Protein AF-A0A454D546-F1 (afdb_monomer_lite)

Structure (mmCIF, N/CA/C/O backbone):
data_AF-A0A454D546-F1
#
_entry.id   AF-A0A454D546-F1
#
loop_
_atom_site.group_PDB
_atom_site.id
_atom_site.type_symbol
_atom_site.label_atom_id
_atom_site.label_alt_id
_atom_site.label_comp_id
_atom_site.label_asym_id
_atom_site.label_entity_id
_atom_site.label_seq_id
_atom_site.pdbx_PDB_ins_code
_atom_site.Cartn_x
_atom_site.Cartn_y
_atom_site.Cartn_z
_atom_site.occupancy
_atom_site.B_iso_or_equiv
_atom_site.auth_seq_id
_atom_site.auth_comp_id
_atom_site.auth_asym_id
_atom_site.auth_atom_id
_atom_site.pdbx_PDB_model_num
ATOM 1 N N . MET A 1 1 ? 9.828 29.546 -6.641 1.00 31.28 1 MET A N 1
ATOM 2 C CA . MET A 1 1 ? 9.671 29.125 -5.234 1.00 31.28 1 MET A CA 1
ATOM 3 C C . MET A 1 1 ? 9.915 27.633 -5.172 1.00 31.28 1 MET A C 1
ATOM 5 O O . MET A 1 1 ? 9.366 26.915 -5.993 1.00 31.28 1 MET A O 1
ATOM 9 N N . THR A 1 2 ? 10.810 27.209 -4.292 1.00 35.25 2 THR A N 1
ATOM 10 C CA . THR A 1 2 ? 11.386 25.863 -4.198 1.00 35.25 2 THR A CA 1
ATOM 11 C C . THR A 1 2 ? 10.355 24.839 -3.720 1.00 35.25 2 THR A C 1
ATOM 13 O O . THR A 1 2 ? 10.104 24.723 -2.523 1.00 35.25 2 THR A O 1
ATOM 16 N N . LEU A 1 3 ? 9.746 24.111 -4.656 1.00 38.81 3 LEU A N 1
ATOM 17 C CA . LEU A 1 3 ? 9.043 22.862 -4.370 1.00 38.81 3 LEU A CA 1
ATOM 18 C C . LEU A 1 3 ? 10.085 21.753 -4.486 1.00 38.81 3 LEU A C 1
ATOM 20 O O . LEU A 1 3 ? 10.535 21.451 -5.586 1.00 38.81 3 LEU A O 1
ATOM 24 N N . GLY A 1 4 ? 10.531 21.231 -3.343 1.00 43.50 4 GLY A N 1
ATOM 25 C CA . GLY A 1 4 ? 11.339 20.020 -3.305 1.00 43.50 4 GLY A CA 1
ATOM 26 C C . GLY A 1 4 ? 10.538 18.885 -3.928 1.00 43.50 4 GLY A C 1
ATOM 27 O O . GLY A 1 4 ? 9.512 18.481 -3.384 1.00 43.50 4 GLY A O 1
ATOM 28 N N . GLU A 1 5 ? 10.965 18.428 -5.098 1.00 57.44 5 GLU A N 1
ATOM 29 C CA . GLU A 1 5 ? 10.525 17.151 -5.639 1.00 57.44 5 GLU A CA 1
ATOM 30 C C . GLU A 1 5 ? 11.158 16.071 -4.757 1.00 57.44 5 GLU A C 1
ATOM 32 O O . GLU A 1 5 ? 12.364 15.845 -4.826 1.00 57.44 5 GLU A O 1
ATOM 37 N N . GLU A 1 6 ? 10.374 15.464 -3.859 1.00 66.19 6 GLU A N 1
ATOM 38 C CA . GLU A 1 6 ? 10.789 14.227 -3.187 1.00 66.19 6 GLU A CA 1
ATOM 39 C C . GLU A 1 6 ? 11.141 13.204 -4.271 1.00 66.19 6 GLU A C 1
ATOM 41 O O . GLU A 1 6 ? 10.359 12.988 -5.205 1.00 66.19 6 GLU A O 1
ATOM 46 N N . ALA A 1 7 ? 12.332 12.606 -4.184 1.00 85.38 7 ALA A N 1
ATOM 47 C CA . ALA A 1 7 ? 12.759 11.632 -5.173 1.00 85.38 7 ALA A CA 1
ATOM 48 C C . ALA A 1 7 ? 11.793 10.430 -5.140 1.00 85.38 7 ALA A C 1
ATOM 50 O O . ALA A 1 7 ? 11.563 9.876 -4.061 1.00 85.38 7 ALA A O 1
ATOM 51 N N . PRO A 1 8 ? 11.231 9.996 -6.286 1.00 87.50 8 PRO A N 1
ATOM 52 C CA . PRO A 1 8 ? 10.282 8.883 -6.336 1.00 87.50 8 PRO A CA 1
ATOM 53 C C . PRO A 1 8 ? 10.775 7.623 -5.619 1.00 87.50 8 PRO A C 1
ATOM 55 O O . PRO A 1 8 ? 9.986 6.935 -4.975 1.00 87.50 8 PRO A O 1
ATOM 58 N N . GLU A 1 9 ? 12.075 7.342 -5.688 1.00 91.81 9 GLU A N 1
ATOM 59 C CA . GLU A 1 9 ? 12.701 6.218 -4.995 1.00 91.81 9 GLU A CA 1
ATOM 60 C C . GLU A 1 9 ? 12.733 6.374 -3.478 1.00 91.81 9 GLU A C 1
ATOM 62 O O . GLU A 1 9 ? 12.498 5.397 -2.778 1.00 91.81 9 GLU A O 1
ATOM 67 N N . GLU A 1 10 ? 12.971 7.576 -2.949 1.00 92.69 10 GLU A N 1
ATOM 68 C CA . GLU A 1 10 ? 12.964 7.815 -1.500 1.00 92.69 10 GLU A CA 1
ATOM 69 C C . GLU A 1 10 ? 11.555 7.624 -0.934 1.00 92.69 10 GLU A C 1
ATOM 71 O O . GLU A 1 10 ? 11.364 6.902 0.048 1.00 92.69 10 GLU A O 1
ATOM 76 N N . SER A 1 11 ? 10.547 8.195 -1.602 1.00 92.19 11 SER A N 1
ATOM 77 C CA . SER A 1 11 ? 9.145 8.001 -1.227 1.00 92.19 11 SER A CA 1
ATOM 78 C C . SER A 1 11 ? 8.724 6.534 -1.328 1.00 92.19 11 SER A C 1
ATOM 80 O O . SER A 1 11 ? 7.981 6.039 -0.479 1.00 92.19 11 SER A O 1
ATOM 82 N N . PHE A 1 12 ? 9.180 5.827 -2.366 1.00 94.94 12 PHE A N 1
ATOM 83 C CA . PHE A 1 12 ? 8.857 4.417 -2.543 1.00 94.94 12 PHE A CA 1
ATOM 84 C C . PHE A 1 12 ? 9.572 3.534 -1.517 1.00 94.94 12 PHE A C 1
ATOM 86 O O . PHE A 1 12 ? 8.935 2.656 -0.943 1.00 94.94 12 PHE A O 1
ATOM 93 N N . GLN A 1 13 ? 10.838 3.810 -1.194 1.00 96.81 13 GLN A N 1
ATOM 94 C CA . GLN A 1 13 ? 11.555 3.113 -0.124 1.00 96.81 13 GLN A CA 1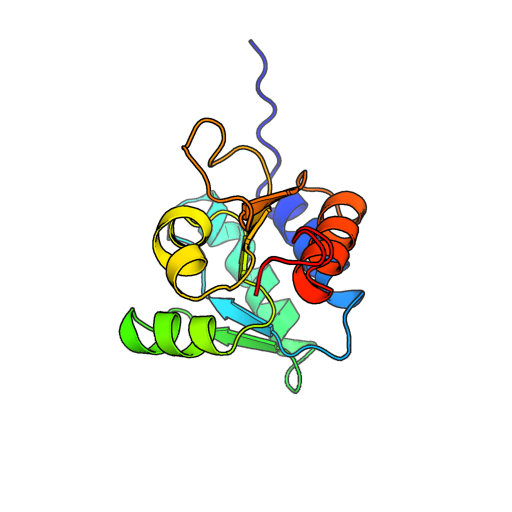
ATOM 95 C C . GLN A 1 13 ? 10.853 3.302 1.225 1.00 96.81 13 GLN A C 1
ATOM 97 O O . GLN A 1 13 ? 10.631 2.330 1.939 1.00 96.81 13 GLN A O 1
ATOM 102 N N . ALA A 1 14 ? 10.415 4.524 1.542 1.00 97.19 14 ALA A N 1
ATOM 103 C CA . ALA A 1 14 ? 9.652 4.794 2.758 1.00 97.19 14 ALA A CA 1
ATOM 104 C C . ALA A 1 14 ? 8.337 3.992 2.828 1.00 97.19 14 ALA A C 1
ATOM 106 O O . ALA A 1 14 ? 7.932 3.569 3.914 1.00 97.19 14 ALA A O 1
ATOM 107 N N . LEU A 1 15 ? 7.677 3.765 1.685 1.00 97.62 15 LEU A N 1
ATOM 108 C CA . LEU A 1 15 ? 6.514 2.882 1.591 1.00 97.62 15 LEU A CA 1
ATOM 109 C C . LEU A 1 15 ? 6.894 1.417 1.845 1.00 97.62 15 LEU A C 1
ATOM 111 O O . LEU A 1 15 ? 6.225 0.768 2.647 1.00 97.62 15 LEU A O 1
ATOM 115 N N . LEU A 1 16 ? 7.948 0.899 1.208 1.00 97.94 16 LEU A N 1
ATOM 116 C CA . LEU A 1 16 ? 8.407 -0.480 1.422 1.00 97.94 16 LEU A CA 1
ATOM 117 C C . LEU A 1 16 ? 8.767 -0.725 2.896 1.00 97.94 16 LEU A C 1
ATOM 119 O O . LEU A 1 16 ? 8.264 -1.667 3.507 1.00 97.94 16 LEU A O 1
ATOM 123 N N . ASP A 1 17 ? 9.525 0.192 3.499 1.00 98.25 17 ASP A N 1
ATOM 124 C CA . ASP A 1 17 ? 9.913 0.120 4.909 1.00 98.25 17 ASP A CA 1
ATOM 125 C C . ASP A 1 17 ? 8.704 0.156 5.856 1.00 98.25 17 ASP A C 1
ATOM 127 O O . ASP A 1 17 ? 8.755 -0.395 6.959 1.00 98.25 17 ASP A O 1
ATOM 131 N N . ALA A 1 18 ? 7.628 0.849 5.470 1.00 98.38 18 ALA A N 1
ATOM 132 C CA . ALA A 1 18 ? 6.386 0.877 6.231 1.00 98.38 18 ALA A CA 1
ATOM 133 C C . ALA A 1 18 ? 5.613 -0.441 6.089 1.00 98.38 18 ALA A C 1
ATOM 135 O O . ALA A 1 18 ? 5.108 -0.955 7.086 1.00 98.38 18 ALA A O 1
ATOM 136 N N . LEU A 1 19 ? 5.553 -1.023 4.886 1.00 98.19 19 LEU A N 1
ATOM 137 C CA . LEU A 1 19 ? 4.905 -2.318 4.638 1.00 98.19 19 LEU A CA 1
ATOM 138 C C . LEU A 1 19 ? 5.550 -3.463 5.431 1.00 98.19 19 LEU A C 1
ATOM 140 O O . LEU A 1 19 ? 4.844 -4.386 5.840 1.00 98.19 19 LEU A O 1
ATOM 144 N N . ASP A 1 20 ? 6.853 -3.391 5.704 1.00 97.94 20 ASP A N 1
ATOM 145 C CA . ASP A 1 20 ? 7.567 -4.380 6.527 1.00 97.94 20 ASP A CA 1
ATOM 146 C C . ASP A 1 20 ? 7.128 -4.383 7.999 1.00 97.94 20 ASP A C 1
ATOM 148 O O . ASP A 1 20 ? 7.335 -5.366 8.709 1.00 97.94 20 ASP A O 1
ATOM 152 N N . THR A 1 21 ? 6.459 -3.323 8.462 1.00 97.81 21 THR A N 1
ATOM 153 C CA . THR A 1 21 ? 5.872 -3.278 9.813 1.00 97.81 21 THR A CA 1
ATOM 154 C C . THR A 1 21 ? 4.541 -4.037 9.925 1.00 97.81 21 THR A C 1
ATOM 156 O O . THR A 1 21 ? 4.021 -4.194 11.028 1.00 97.81 21 THR A O 1
ATOM 159 N N . PHE A 1 22 ? 4.016 -4.564 8.809 1.00 97.69 22 PHE A N 1
ATOM 160 C CA . PHE A 1 22 ? 2.763 -5.327 8.731 1.00 97.69 22 PHE A CA 1
ATOM 161 C C . PHE A 1 22 ? 2.990 -6.738 8.146 1.00 97.69 22 PHE A C 1
ATOM 163 O O . PHE A 1 22 ? 2.477 -7.047 7.065 1.00 97.69 22 PHE A O 1
ATOM 170 N N . PRO A 1 23 ? 3.743 -7.623 8.831 1.00 96.81 23 PRO A N 1
ATOM 171 C CA . PRO A 1 23 ? 4.126 -8.932 8.290 1.00 96.81 23 PRO A CA 1
ATOM 172 C C . PRO A 1 23 ? 2.935 -9.873 8.048 1.00 96.81 23 PRO A C 1
ATOM 174 O O . PRO A 1 23 ? 2.996 -10.710 7.151 1.00 96.81 23 PRO A O 1
ATOM 177 N N . ASP A 1 24 ? 1.835 -9.695 8.785 1.00 96.62 24 ASP A N 1
ATOM 178 C CA . ASP A 1 24 ? 0.635 -10.539 8.687 1.00 96.62 24 ASP A CA 1
ATOM 179 C C . ASP A 1 24 ? -0.286 -10.178 7.502 1.00 96.62 24 ASP A C 1
ATOM 181 O O . ASP A 1 24 ? -1.348 -10.775 7.334 1.00 96.62 24 ASP A O 1
ATOM 185 N N . HIS A 1 25 ? 0.089 -9.191 6.680 1.00 97.50 25 HIS A N 1
ATOM 186 C CA . HIS A 1 25 ? -0.693 -8.760 5.520 1.00 97.50 25 HIS A CA 1
ATOM 187 C C . HIS A 1 25 ? -0.023 -9.182 4.211 1.00 97.50 25 HIS A C 1
ATOM 189 O O . HIS A 1 25 ? 1.166 -8.933 3.986 1.00 97.50 25 HIS A O 1
ATOM 195 N N . GLN A 1 26 ? -0.819 -9.760 3.308 1.00 98.25 26 GLN A N 1
ATOM 196 C CA . GLN A 1 26 ? -0.421 -9.94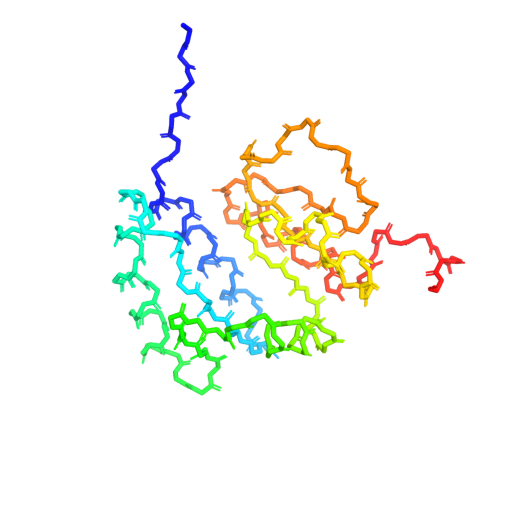4 1.915 1.00 98.25 26 GLN A CA 1
ATOM 197 C C . GLN A 1 26 ? -0.458 -8.611 1.165 1.00 98.25 26 GLN A C 1
ATOM 199 O O . GLN A 1 26 ? -1.315 -7.762 1.419 1.00 98.25 26 GLN A O 1
ATOM 204 N N . VAL A 1 27 ? 0.456 -8.442 0.211 1.00 98.31 27 VAL A N 1
ATOM 205 C CA . VAL A 1 27 ? 0.600 -7.206 -0.562 1.00 98.31 27 VAL A CA 1
ATOM 206 C C . VAL A 1 27 ? 0.497 -7.517 -2.049 1.00 98.31 27 VAL A C 1
ATOM 208 O O . VAL A 1 27 ? 1.228 -8.355 -2.568 1.00 98.31 27 VAL A O 1
ATOM 211 N N . ILE A 1 28 ? -0.378 -6.798 -2.752 1.00 98.31 28 ILE A N 1
ATOM 212 C CA . ILE A 1 28 ? -0.401 -6.775 -4.216 1.00 98.31 28 ILE A CA 1
ATOM 213 C C . ILE A 1 28 ? 0.163 -5.430 -4.668 1.00 98.31 28 ILE A C 1
ATOM 215 O O . ILE A 1 28 ? -0.418 -4.383 -4.384 1.00 98.31 28 ILE A O 1
ATOM 219 N N . LEU A 1 29 ? 1.285 -5.459 -5.384 1.00 97.38 29 LEU A N 1
ATOM 220 C CA . LEU A 1 29 ? 1.920 -4.285 -5.970 1.00 97.38 29 LEU A CA 1
ATOM 221 C C . LEU A 1 29 ? 1.617 -4.240 -7.467 1.00 97.38 29 LEU A C 1
ATOM 223 O O . LEU A 1 29 ? 2.089 -5.077 -8.237 1.00 97.38 29 LEU A O 1
ATOM 227 N N . THR A 1 30 ? 0.833 -3.249 -7.886 1.00 95.62 30 THR A N 1
ATOM 228 C CA . THR A 1 30 ? 0.654 -2.933 -9.307 1.00 95.62 30 THR A CA 1
ATOM 229 C C . THR A 1 30 ? 1.734 -1.972 -9.772 1.00 95.62 30 THR A C 1
ATOM 231 O O . THR A 1 30 ? 2.101 -1.066 -9.022 1.00 95.62 30 THR A O 1
ATOM 234 N N . TYR A 1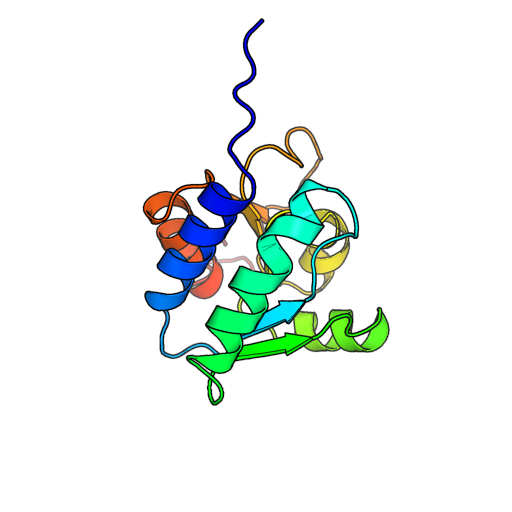 31 ? 2.214 -2.125 -11.006 1.00 94.25 31 TYR A N 1
ATOM 235 C CA . TYR A 1 31 ? 3.278 -1.256 -11.509 1.00 94.25 31 TYR A CA 1
ATOM 236 C C . TYR A 1 31 ? 2.798 0.201 -11.583 1.00 94.25 31 TYR A C 1
ATOM 238 O O . TYR A 1 31 ? 1.610 0.455 -11.822 1.00 94.25 31 TYR A O 1
ATOM 246 N N . PRO A 1 32 ? 3.701 1.170 -11.361 1.00 89.25 32 PRO A N 1
ATOM 247 C CA . PRO A 1 32 ? 3.372 2.575 -11.531 1.00 89.25 32 PRO A CA 1
ATOM 248 C C . PRO A 1 32 ? 3.078 2.897 -12.999 1.00 89.25 32 PRO A C 1
ATOM 250 O O . PRO A 1 32 ? 3.321 2.103 -13.910 1.00 89.25 32 PRO A O 1
ATOM 253 N N . ASN A 1 33 ? 2.590 4.113 -13.232 1.00 80.25 33 ASN A N 1
ATOM 254 C CA . ASN A 1 33 ? 2.490 4.636 -14.588 1.00 80.25 33 ASN A CA 1
ATOM 255 C C . ASN A 1 33 ? 3.885 4.740 -15.235 1.00 80.25 33 ASN A C 1
ATOM 257 O O . ASN A 1 33 ? 4.913 4.776 -14.564 1.00 80.25 33 ASN A O 1
ATOM 261 N N . ALA A 1 34 ? 3.918 4.767 -16.568 1.00 73.25 34 ALA A N 1
ATOM 262 C CA . ALA A 1 34 ? 5.157 4.713 -17.344 1.00 73.25 34 ALA A CA 1
ATOM 263 C C . ALA A 1 34 ? 5.903 6.062 -17.452 1.00 73.25 34 ALA A C 1
ATOM 265 O O . ALA A 1 34 ? 6.685 6.235 -18.394 1.00 73.25 34 ALA A O 1
ATOM 266 N N . ASP A 1 35 ? 5.653 7.001 -16.534 1.00 76.19 35 ASP A N 1
ATOM 267 C CA . ASP A 1 35 ? 6.401 8.251 -16.388 1.00 76.19 35 ASP A CA 1
ATOM 268 C C . ASP A 1 35 ? 7.802 8.005 -15.801 1.00 76.19 35 ASP A C 1
ATOM 270 O O . ASP A 1 35 ? 8.076 6.949 -15.228 1.00 76.19 35 ASP A O 1
ATOM 274 N N . ASP A 1 36 ? 8.714 8.967 -15.969 1.00 67.25 36 ASP A N 1
ATOM 275 C CA . ASP A 1 36 ? 10.139 8.787 -15.644 1.00 67.25 36 ASP A CA 1
ATOM 276 C C . ASP A 1 36 ? 10.373 8.422 -14.170 1.00 67.25 36 ASP A C 1
ATOM 278 O O . ASP A 1 36 ? 11.226 7.587 -13.868 1.00 67.25 36 ASP A O 1
ATOM 282 N N . GLY A 1 37 ? 9.571 8.972 -13.251 1.00 75.88 37 GLY A N 1
ATOM 283 C CA . GLY A 1 37 ? 9.600 8.588 -11.838 1.00 75.88 37 GLY A CA 1
ATOM 284 C C . GLY A 1 37 ? 9.090 7.165 -11.590 1.00 75.88 37 GLY A C 1
ATOM 285 O O . GLY A 1 37 ? 9.687 6.421 -10.816 1.00 75.88 37 GLY A O 1
ATOM 286 N N . GLY A 1 38 ? 8.030 6.751 -12.289 1.00 80.06 38 GLY A N 1
ATOM 287 C CA . GLY A 1 38 ? 7.473 5.404 -12.189 1.00 80.06 38 GLY A CA 1
ATOM 288 C C . GLY A 1 38 ? 8.432 4.326 -12.698 1.00 80.06 38 GLY A C 1
ATOM 289 O O . GLY A 1 38 ? 8.610 3.295 -12.055 1.00 80.06 38 GLY A O 1
ATOM 290 N N . ARG A 1 39 ? 9.136 4.568 -13.809 1.00 84.81 39 ARG A N 1
ATOM 291 C CA . ARG A 1 39 ? 10.103 3.590 -14.347 1.00 84.81 39 ARG A CA 1
ATOM 292 C C . ARG A 1 39 ? 11.259 3.306 -13.392 1.00 84.81 39 ARG A C 1
ATOM 294 O O . ARG A 1 39 ? 11.732 2.174 -13.343 1.00 84.81 39 ARG A O 1
ATOM 301 N N . ARG A 1 40 ? 11.692 4.311 -12.626 1.00 88.38 40 ARG A N 1
ATOM 302 C CA . ARG A 1 40 ? 12.813 4.197 -11.680 1.00 88.38 40 ARG A CA 1
ATOM 303 C C . ARG A 1 40 ? 12.496 3.318 -10.468 1.00 88.38 40 ARG A C 1
ATOM 305 O O . ARG A 1 40 ? 13.409 2.702 -9.932 1.00 88.38 40 ARG A O 1
ATOM 312 N N . ILE A 1 41 ? 11.223 3.193 -10.080 1.00 93.12 41 ILE A N 1
ATOM 313 C CA . ILE A 1 41 ? 10.816 2.375 -8.923 1.00 93.12 41 ILE A CA 1
ATOM 314 C C . ILE A 1 41 ? 10.468 0.920 -9.281 1.00 93.12 41 ILE A C 1
ATOM 316 O O . ILE A 1 41 ? 10.363 0.089 -8.383 1.00 93.12 41 ILE A O 1
ATOM 320 N N . ILE A 1 42 ? 10.317 0.578 -10.571 1.00 94.31 42 ILE A N 1
ATOM 321 C CA . ILE A 1 42 ? 10.018 -0.802 -11.005 1.00 94.31 42 ILE A CA 1
ATOM 322 C C . ILE A 1 42 ? 11.070 -1.806 -10.494 1.00 94.31 42 ILE A C 1
ATOM 324 O O . ILE A 1 42 ? 10.663 -2.803 -9.899 1.00 94.31 42 ILE A O 1
ATOM 328 N N . PRO A 1 43 ? 12.394 -1.560 -10.615 1.00 95.44 43 PRO A N 1
ATOM 329 C CA . PRO A 1 43 ? 13.394 -2.489 -10.088 1.00 95.44 43 PRO A CA 1
ATOM 330 C C . PRO A 1 43 ? 13.284 -2.700 -8.572 1.00 95.44 43 PRO A C 1
ATOM 332 O O . PRO A 1 43 ? 13.434 -3.821 -8.098 1.00 95.44 43 PRO A O 1
ATOM 335 N N . MET A 1 44 ? 12.973 -1.643 -7.812 1.00 96.75 44 MET A N 1
ATOM 336 C CA . MET A 1 44 ? 12.777 -1.727 -6.358 1.00 96.75 44 MET A CA 1
ATOM 337 C C . MET A 1 44 ? 11.546 -2.573 -6.008 1.00 96.75 44 MET A C 1
ATOM 339 O O . MET A 1 44 ? 11.583 -3.386 -5.088 1.00 96.75 44 MET A O 1
ATOM 343 N N . LEU A 1 45 ? 10.458 -2.402 -6.763 1.00 96.25 45 LEU A N 1
ATOM 344 C CA . LEU A 1 45 ? 9.213 -3.154 -6.606 1.00 96.25 45 LEU A CA 1
ATOM 345 C C . LEU A 1 45 ? 9.429 -4.646 -6.888 1.00 96.25 45 LEU A C 1
ATOM 347 O O . LEU A 1 45 ? 8.982 -5.496 -6.115 1.00 96.25 45 LEU A O 1
ATOM 351 N N . GLU A 1 46 ? 10.121 -4.965 -7.982 1.00 97.12 46 GLU A N 1
ATOM 352 C CA . GLU A 1 46 ? 10.429 -6.344 -8.370 1.00 97.12 46 GLU A CA 1
ATOM 353 C C . GLU A 1 46 ? 11.383 -7.015 -7.371 1.00 97.12 46 GLU A C 1
ATOM 355 O O . GLU A 1 46 ? 11.188 -8.181 -7.022 1.00 97.12 46 GLU A O 1
ATOM 360 N N . GLU A 1 47 ? 12.380 -6.281 -6.866 1.00 98.19 47 GLU A N 1
ATOM 361 C CA . GLU A 1 47 ? 13.283 -6.742 -5.803 1.00 98.19 47 GLU A CA 1
ATOM 362 C C . GLU A 1 47 ? 12.532 -7.083 -4.517 1.00 98.19 47 GLU A C 1
ATOM 364 O O . GLU A 1 47 ? 12.723 -8.159 -3.944 1.00 98.19 47 GLU A O 1
ATOM 369 N N . TYR A 1 48 ? 11.637 -6.195 -4.090 1.00 98.38 48 TYR A N 1
ATOM 370 C CA . TYR A 1 48 ? 10.858 -6.379 -2.874 1.00 98.38 48 TYR A CA 1
ATOM 371 C C . TYR A 1 48 ? 9.950 -7.610 -2.947 1.00 98.38 48 TYR A C 1
ATOM 373 O O . TYR A 1 48 ? 9.890 -8.397 -1.998 1.00 98.38 48 TYR A O 1
ATOM 381 N N . ALA A 1 49 ? 9.288 -7.818 -4.090 1.00 98.19 49 ALA A N 1
ATOM 382 C CA . ALA A 1 49 ? 8.451 -8.992 -4.312 1.00 98.19 49 ALA A CA 1
ATOM 383 C C . ALA A 1 49 ? 9.269 -10.288 -4.350 1.00 98.19 49 ALA A C 1
ATOM 385 O O . ALA A 1 49 ? 8.903 -11.273 -3.713 1.00 98.19 49 ALA A O 1
ATOM 386 N N . ARG A 1 50 ? 10.419 -10.278 -5.032 1.00 98.19 50 ARG A N 1
ATOM 387 C CA . ARG A 1 50 ? 11.316 -11.438 -5.105 1.00 98.19 50 ARG A CA 1
ATOM 388 C C . ARG A 1 50 ? 11.927 -11.805 -3.754 1.00 98.19 50 ARG A C 1
ATOM 390 O O . ARG A 1 50 ? 12.153 -12.984 -3.502 1.00 98.19 50 ARG A O 1
ATOM 397 N N . SER A 1 51 ? 12.160 -10.821 -2.890 1.00 98.00 51 SER A N 1
ATOM 398 C CA . SER A 1 51 ? 12.628 -11.041 -1.517 1.00 98.00 51 SER A CA 1
ATOM 399 C C . SER A 1 51 ? 11.535 -11.581 -0.584 1.00 98.00 51 SER A C 1
ATOM 401 O O . SER A 1 51 ? 11.853 -12.137 0.464 1.00 98.00 51 SER A O 1
ATOM 403 N N . ASN A 1 52 ? 10.254 -11.454 -0.954 1.00 97.69 52 ASN A N 1
ATOM 404 C CA . ASN A 1 52 ? 9.101 -11.824 -0.125 1.00 97.69 52 ASN A CA 1
ATOM 405 C C . ASN A 1 52 ? 8.028 -12.621 -0.910 1.00 97.69 52 ASN A C 1
ATOM 407 O O . ASN A 1 52 ? 6.852 -12.244 -0.881 1.00 97.69 52 ASN A O 1
ATOM 411 N N . PRO A 1 53 ? 8.378 -13.723 -1.602 1.00 97.31 53 PRO A N 1
ATOM 412 C CA . PRO A 1 53 ? 7.519 -14.334 -2.625 1.00 97.31 53 PRO A CA 1
ATOM 413 C C . PRO A 1 53 ? 6.203 -14.922 -2.089 1.00 97.31 53 PRO A C 1
ATOM 415 O O . PRO A 1 53 ? 5.210 -14.948 -2.808 1.00 97.31 53 PRO A O 1
ATOM 418 N N . GLU A 1 54 ? 6.164 -15.351 -0.825 1.00 97.69 54 GLU A N 1
ATOM 419 C CA . GLU A 1 54 ? 4.950 -15.889 -0.183 1.00 97.69 54 GLU A CA 1
ATOM 420 C C . GLU A 1 54 ? 3.959 -14.790 0.253 1.00 97.69 54 GLU A C 1
ATOM 422 O O . GLU A 1 54 ? 2.778 -15.051 0.490 1.00 97.69 54 GLU A O 1
ATOM 427 N N . ARG A 1 55 ? 4.433 -13.541 0.377 1.00 97.94 55 ARG A N 1
ATOM 428 C CA . ARG A 1 55 ? 3.660 -12.413 0.926 1.00 97.94 55 ARG A CA 1
ATOM 429 C C . ARG A 1 55 ? 3.325 -11.351 -0.116 1.00 97.94 55 ARG A C 1
ATOM 431 O O . ARG A 1 55 ? 2.288 -10.697 -0.002 1.00 97.94 55 ARG A O 1
ATOM 438 N N . VAL A 1 56 ? 4.197 -11.151 -1.101 1.00 98.56 56 VAL A N 1
ATOM 439 C CA . VAL A 1 56 ? 4.142 -10.014 -2.022 1.00 98.56 56 VAL A CA 1
ATOM 440 C C . VAL A 1 56 ? 3.993 -10.494 -3.462 1.00 98.56 56 VAL A C 1
ATOM 442 O O . VAL A 1 56 ? 4.859 -11.174 -4.004 1.00 98.56 56 VAL A O 1
ATOM 445 N N . LEU A 1 57 ? 2.915 -10.058 -4.111 1.00 98.06 57 LEU A N 1
ATOM 446 C CA . LEU A 1 57 ? 2.672 -10.261 -5.534 1.00 98.06 57 LEU A CA 1
ATOM 447 C C . LEU A 1 57 ? 2.910 -8.955 -6.297 1.00 98.06 57 LEU A C 1
ATOM 449 O O . LEU A 1 57 ? 2.107 -8.027 -6.208 1.00 98.06 57 LEU A O 1
ATOM 453 N N . ALA A 1 58 ? 3.976 -8.902 -7.091 1.00 97.56 58 ALA A N 1
ATOM 454 C CA . ALA A 1 58 ? 4.192 -7.845 -8.076 1.00 97.56 58 ALA A CA 1
ATOM 455 C C . ALA A 1 58 ? 3.534 -8.213 -9.412 1.00 97.56 58 ALA A C 1
ATOM 457 O O . ALA A 1 58 ? 3.757 -9.301 -9.943 1.00 97.56 58 ALA A O 1
ATOM 458 N N . ILE A 1 59 ? 2.731 -7.307 -9.973 1.00 96.44 59 ILE A N 1
ATOM 459 C CA . ILE A 1 59 ? 2.067 -7.517 -11.262 1.00 96.44 59 ILE A CA 1
ATOM 460 C C . ILE A 1 59 ? 1.995 -6.214 -12.074 1.00 96.44 59 ILE A C 1
ATOM 462 O O . ILE A 1 59 ? 1.593 -5.183 -11.534 1.00 96.44 59 ILE A O 1
ATOM 466 N N . PRO A 1 60 ? 2.302 -6.226 -13.386 1.00 94.00 60 PRO A N 1
ATOM 467 C CA . PRO A 1 60 ? 2.223 -5.017 -14.206 1.00 94.00 60 PRO A CA 1
ATOM 468 C C . PRO A 1 60 ? 0.839 -4.366 -14.214 1.00 94.00 60 PRO A C 1
ATOM 470 O O . PRO A 1 60 ? 0.705 -3.155 -14.075 1.00 94.00 60 PRO A O 1
ATOM 473 N N . SER A 1 61 ? -0.215 -5.171 -14.352 1.00 93.88 61 SER A N 1
ATOM 474 C CA . SER A 1 61 ? -1.590 -4.693 -14.277 1.00 93.88 61 SER A CA 1
ATOM 475 C C . SER A 1 61 ? -2.545 -5.829 -13.943 1.00 93.88 61 SER A C 1
ATOM 477 O O . SER A 1 61 ? -2.439 -6.931 -14.478 1.00 93.88 61 SER A O 1
ATOM 479 N N . LEU A 1 62 ? -3.528 -5.533 -13.096 1.00 94.00 62 LEU A N 1
ATOM 480 C CA . LEU A 1 62 ? -4.681 -6.401 -12.865 1.00 94.00 62 LEU A CA 1
ATOM 481 C C . LEU A 1 62 ? -5.770 -6.205 -13.936 1.00 94.00 62 LEU A C 1
ATOM 483 O O . LEU A 1 62 ? -6.642 -7.057 -14.105 1.00 94.00 62 LEU A O 1
ATOM 487 N N . GLY A 1 63 ? -5.743 -5.082 -14.659 1.00 94.94 63 GLY A N 1
ATOM 488 C CA . GLY A 1 63 ? -6.914 -4.578 -15.371 1.00 94.94 63 GLY A CA 1
ATOM 489 C C . GLY A 1 63 ? -8.030 -4.146 -14.409 1.00 94.94 63 GLY A C 1
ATOM 490 O O . GLY A 1 63 ? -8.027 -4.472 -13.222 1.00 94.94 63 GLY A O 1
ATOM 491 N N . GLN A 1 64 ? -9.011 -3.403 -14.921 1.00 94.38 64 GLN A N 1
ATOM 492 C CA . GLN A 1 64 ? -10.020 -2.750 -14.080 1.00 94.38 64 GLN A CA 1
ATOM 493 C C . GLN A 1 64 ? -10.854 -3.744 -13.257 1.00 94.38 64 GLN A C 1
ATOM 495 O O . GLN A 1 64 ? -10.991 -3.575 -12.050 1.00 94.38 64 GLN A O 1
ATOM 500 N N . VAL A 1 65 ? -11.376 -4.805 -13.882 1.00 96.38 65 VAL A N 1
ATOM 501 C CA . VAL A 1 65 ? -12.270 -5.761 -13.202 1.00 96.38 65 VAL A CA 1
ATOM 502 C C . VAL A 1 65 ? -11.563 -6.464 -12.045 1.00 96.38 65 VAL A C 1
ATOM 504 O O . VAL A 1 65 ? -12.103 -6.516 -10.940 1.00 96.38 65 VAL A O 1
ATOM 507 N N . ARG A 1 66 ? -10.345 -6.981 -12.260 1.00 97.19 66 ARG A N 1
ATOM 508 C CA . ARG A 1 66 ? -9.604 -7.675 -11.195 1.00 97.19 66 ARG A CA 1
ATOM 509 C C . ARG A 1 66 ? -9.098 -6.697 -10.141 1.00 97.19 66 ARG A C 1
ATOM 511 O O . ARG A 1 66 ? -9.110 -7.053 -8.971 1.00 97.19 66 ARG A O 1
ATOM 518 N N . TYR A 1 67 ? -8.718 -5.478 -10.530 1.00 96.62 67 TYR A N 1
ATOM 519 C CA . TYR A 1 67 ? -8.348 -4.429 -9.581 1.00 96.62 67 TYR A CA 1
ATOM 520 C C . TYR A 1 67 ? -9.504 -4.113 -8.628 1.00 96.62 67 TYR A C 1
ATOM 522 O O . TYR A 1 67 ? -9.345 -4.255 -7.423 1.00 96.62 67 TYR A O 1
ATOM 530 N N . LEU A 1 68 ? -10.689 -3.783 -9.149 1.00 96.50 68 LEU A N 1
ATOM 531 C CA . LEU A 1 68 ? -11.857 -3.473 -8.315 1.00 96.50 68 LEU A CA 1
ATOM 532 C C . LEU A 1 68 ? -12.314 -4.681 -7.480 1.00 96.50 68 LEU A C 1
ATOM 534 O O . LEU A 1 68 ? -12.730 -4.522 -6.334 1.00 96.50 68 LEU A O 1
ATOM 538 N N . SER A 1 69 ? -12.183 -5.895 -8.023 1.00 97.25 69 SER A N 1
ATOM 539 C CA . SER A 1 69 ? -12.448 -7.127 -7.269 1.00 97.25 69 SER A CA 1
ATOM 540 C C . SER A 1 69 ? -11.467 -7.303 -6.107 1.00 97.25 69 SER A C 1
ATOM 542 O O . SER A 1 69 ? -11.891 -7.653 -5.013 1.00 97.25 69 SER A O 1
ATOM 544 N N . ALA A 1 70 ? -10.175 -7.029 -6.314 1.00 97.44 70 ALA A N 1
ATOM 545 C CA . ALA A 1 70 ? -9.168 -7.077 -5.255 1.00 97.44 70 ALA A CA 1
ATOM 546 C C . ALA A 1 70 ? -9.413 -5.990 -4.200 1.00 97.44 70 ALA A C 1
ATOM 548 O O . ALA A 1 70 ? -9.393 -6.289 -3.010 1.00 97.44 70 ALA A O 1
ATOM 549 N N . VAL A 1 71 ? -9.722 -4.758 -4.630 1.00 97.50 71 VAL A N 1
ATOM 550 C CA . VAL A 1 71 ? -10.056 -3.636 -3.737 1.00 97.50 71 VAL A CA 1
ATOM 551 C C . VAL A 1 71 ? -11.184 -4.020 -2.792 1.00 97.50 71 VAL A C 1
ATOM 553 O O . VAL A 1 71 ? -11.028 -3.842 -1.593 1.00 97.50 71 VAL A O 1
ATOM 556 N N . LYS A 1 72 ? -12.268 -4.626 -3.294 1.00 96.81 72 LYS A N 1
ATOM 557 C CA . LYS A 1 72 ? -13.410 -5.066 -2.474 1.00 96.81 72 LYS A CA 1
ATOM 558 C C . LYS A 1 72 ? -13.020 -5.952 -1.277 1.00 96.81 72 LYS A C 1
ATOM 560 O O . LYS A 1 72 ? -13.755 -5.998 -0.295 1.00 96.81 72 LYS A O 1
ATOM 565 N N . HIS A 1 73 ? -11.903 -6.670 -1.365 1.00 96.62 73 HIS A N 1
ATOM 566 C CA . HIS A 1 73 ? -11.414 -7.569 -0.319 1.00 96.62 73 HIS A CA 1
ATOM 567 C C . HIS A 1 73 ? -10.168 -7.042 0.410 1.00 96.62 73 HIS A C 1
ATOM 569 O O . HIS A 1 73 ? -9.657 -7.716 1.302 1.00 96.62 73 HIS A O 1
ATOM 575 N N . ALA A 1 74 ? -9.668 -5.862 0.045 1.00 97.69 74 ALA A N 1
ATOM 576 C CA . ALA A 1 74 ? -8.461 -5.294 0.622 1.00 97.69 74 ALA A CA 1
ATOM 577 C C . ALA A 1 74 ? -8.729 -4.666 1.997 1.00 97.69 74 ALA A C 1
ATOM 579 O O . ALA A 1 74 ? -9.756 -4.026 2.223 1.00 97.69 74 ALA A O 1
ATOM 580 N N . ALA A 1 75 ? -7.756 -4.786 2.904 1.00 97.62 75 ALA A N 1
ATOM 581 C CA . ALA A 1 75 ? -7.780 -4.069 4.179 1.00 97.62 75 ALA A CA 1
ATOM 582 C C . ALA A 1 75 ? -7.595 -2.552 3.986 1.00 97.62 75 ALA A C 1
ATOM 584 O O . ALA A 1 75 ? -8.195 -1.757 4.704 1.00 97.62 75 ALA A O 1
ATOM 585 N N . ALA A 1 76 ? -6.771 -2.162 3.010 1.00 97.81 76 ALA A N 1
ATOM 586 C CA . ALA A 1 76 ? -6.543 -0.784 2.597 1.00 97.81 76 ALA A CA 1
ATOM 587 C C . ALA A 1 76 ? -5.952 -0.743 1.179 1.00 97.81 76 ALA A C 1
ATOM 589 O O . ALA A 1 76 ? -5.316 -1.700 0.735 1.00 97.81 76 ALA A O 1
ATOM 590 N N . VAL A 1 77 ? -6.106 0.391 0.495 1.00 98.00 77 VAL A N 1
ATOM 591 C CA . VAL A 1 77 ? -5.358 0.718 -0.729 1.00 98.00 77 VAL A CA 1
ATOM 592 C C . VAL A 1 77 ? -4.329 1.792 -0.400 1.00 98.00 77 VAL A C 1
ATOM 594 O O . VAL A 1 77 ? -4.663 2.804 0.204 1.00 98.00 77 VAL A O 1
ATOM 597 N N . ILE A 1 78 ? -3.069 1.589 -0.779 1.00 97.69 78 ILE A N 1
ATOM 598 C CA . ILE A 1 78 ? -1.955 2.461 -0.380 1.00 97.69 78 ILE A CA 1
ATOM 599 C C . ILE A 1 78 ? -1.253 2.992 -1.631 1.00 97.69 78 ILE A C 1
ATOM 601 O O . ILE A 1 78 ? -0.990 2.234 -2.563 1.00 97.69 78 ILE A O 1
ATOM 605 N N . GLY A 1 79 ? -0.945 4.289 -1.664 1.00 93.62 79 GLY A N 1
ATOM 606 C CA . GLY A 1 79 ? -0.185 4.908 -2.752 1.00 93.62 79 GLY A CA 1
ATOM 607 C C . GLY A 1 79 ? -0.653 6.325 -3.059 1.00 93.62 79 GLY A C 1
ATOM 608 O O . GLY A 1 79 ? -1.132 7.031 -2.184 1.00 93.62 79 GLY A O 1
ATOM 609 N N . ASN A 1 80 ? -0.519 6.756 -4.312 1.00 90.75 80 ASN A N 1
ATOM 610 C CA . ASN A 1 80 ? -0.902 8.104 -4.763 1.00 90.75 80 ASN A CA 1
ATOM 611 C C . ASN A 1 80 ? -1.741 8.093 -6.060 1.00 90.75 80 ASN A C 1
ATOM 613 O O . ASN A 1 80 ? -1.860 9.110 -6.758 1.00 90.75 80 ASN A O 1
ATOM 617 N N . SER A 1 81 ? -2.309 6.931 -6.397 1.00 89.94 81 SER A N 1
ATOM 618 C CA . SER A 1 81 ? -3.175 6.748 -7.563 1.00 89.94 81 SER A CA 1
ATOM 619 C C . SER A 1 81 ? -4.507 7.475 -7.374 1.00 89.94 81 SER A C 1
ATOM 621 O O . SER A 1 81 ? -5.063 7.494 -6.277 1.00 89.94 81 SER A O 1
ATOM 623 N N . SER A 1 82 ? -5.062 8.030 -8.457 1.00 89.56 82 SER A N 1
ATOM 624 C CA . SER A 1 82 ? -6.394 8.655 -8.437 1.00 89.56 82 SER A CA 1
ATOM 625 C C . SER A 1 82 ? -7.491 7.681 -8.006 1.00 89.56 82 SER A C 1
ATOM 627 O O . SER A 1 82 ? -8.477 8.112 -7.408 1.00 89.56 82 SER A O 1
ATOM 629 N N . SER A 1 83 ? -7.276 6.384 -8.259 1.00 91.94 83 SER A N 1
ATOM 630 C CA . SER A 1 83 ? -8.186 5.309 -7.858 1.00 91.94 83 SER A CA 1
ATOM 631 C C . SER A 1 83 ? -8.512 5.314 -6.371 1.00 91.94 83 SER A C 1
ATOM 633 O O . SER A 1 83 ? -9.663 5.131 -5.981 1.00 91.94 83 SER A O 1
ATOM 635 N N . GLY A 1 84 ? -7.514 5.627 -5.542 1.00 92.00 84 GLY A N 1
ATOM 636 C CA . GLY A 1 84 ? -7.667 5.720 -4.096 1.00 92.00 84 GLY A CA 1
ATOM 637 C C . GLY A 1 84 ? -8.660 6.794 -3.642 1.00 92.00 84 GLY A C 1
ATOM 638 O O . GLY A 1 84 ? -9.173 6.721 -2.530 1.00 92.00 84 GLY A O 1
ATOM 639 N N . ILE A 1 85 ? -8.956 7.787 -4.480 1.00 91.69 85 ILE A N 1
ATOM 640 C CA . ILE A 1 85 ? -9.828 8.913 -4.119 1.00 91.69 85 ILE A CA 1
ATOM 641 C C . ILE A 1 85 ? -11.198 8.798 -4.768 1.00 91.69 85 ILE A C 1
ATOM 643 O O . ILE A 1 85 ? -12.186 9.221 -4.175 1.00 91.69 85 ILE A O 1
ATOM 647 N N . ILE A 1 86 ? -11.256 8.260 -5.984 1.00 90.44 86 ILE A N 1
ATOM 648 C CA . ILE A 1 86 ? -12.478 8.245 -6.784 1.00 90.44 86 ILE A CA 1
ATOM 649 C C . ILE A 1 86 ? -13.196 6.901 -6.617 1.00 90.44 86 ILE A C 1
ATOM 651 O O . ILE A 1 86 ? -14.343 6.872 -6.181 1.00 90.44 86 ILE A O 1
ATOM 655 N N . GLU A 1 87 ? -12.532 5.789 -6.929 1.00 93.94 87 GLU A N 1
ATOM 656 C CA . GLU A 1 87 ? -13.154 4.464 -6.974 1.00 93.94 87 GLU A CA 1
ATOM 657 C C . GLU A 1 87 ? -13.152 3.747 -5.618 1.00 93.94 87 GLU A C 1
ATOM 659 O O . GLU A 1 87 ? -14.177 3.198 -5.219 1.00 93.94 87 GLU A O 1
ATOM 664 N N . VAL A 1 88 ? -12.025 3.743 -4.899 1.00 96.00 88 VAL A N 1
ATOM 665 C CA . VAL A 1 88 ? -11.850 2.953 -3.664 1.00 96.00 88 VAL A CA 1
ATOM 666 C C . VAL A 1 88 ? -12.877 3.288 -2.569 1.00 96.00 88 VAL A C 1
ATOM 668 O O . VAL A 1 88 ? -13.415 2.345 -1.981 1.00 96.00 88 VAL A O 1
ATOM 671 N N . PRO A 1 89 ? -13.247 4.564 -2.317 1.00 93.88 89 PRO A N 1
ATOM 672 C CA . PRO A 1 89 ? -14.248 4.883 -1.299 1.00 93.88 89 PRO A CA 1
ATOM 673 C C . PRO A 1 89 ? -15.615 4.222 -1.520 1.00 93.88 89 PRO A C 1
ATOM 675 O O . PRO A 1 89 ? -16.319 3.962 -0.547 1.00 93.88 89 PRO A O 1
ATOM 678 N N . ALA A 1 90 ? -15.984 3.898 -2.766 1.00 94.38 90 ALA A N 1
ATOM 679 C CA . ALA A 1 90 ? -17.249 3.228 -3.076 1.00 94.38 90 ALA A CA 1
ATOM 680 C C . ALA A 1 90 ? -17.316 1.774 -2.567 1.00 94.38 90 ALA A C 1
ATOM 682 O O . ALA A 1 90 ? -18.400 1.198 -2.506 1.00 94.38 90 ALA A O 1
ATOM 683 N N . PHE A 1 91 ? -16.175 1.182 -2.197 1.00 95.31 91 PHE A N 1
ATOM 684 C CA . PHE A 1 91 ? -16.076 -0.183 -1.672 1.00 95.31 91 PHE A CA 1
ATOM 685 C C . PHE A 1 91 ? -16.004 -0.242 -0.140 1.00 95.31 91 PHE A C 1
ATOM 687 O O . PHE A 1 91 ? -15.804 -1.324 0.402 1.00 95.31 91 PHE A O 1
ATOM 694 N N . ASP A 1 92 ? -16.146 0.893 0.554 1.00 9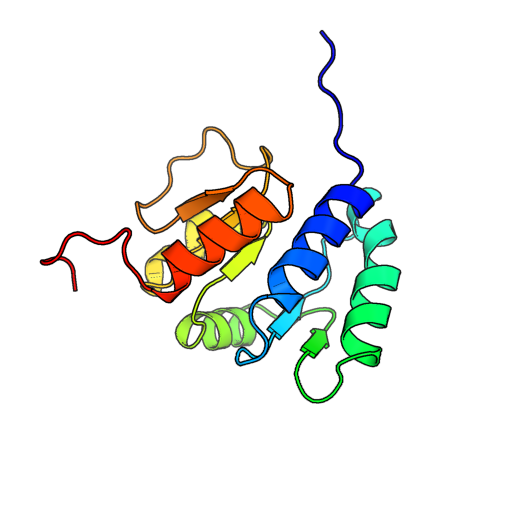4.12 92 ASP A N 1
ATOM 695 C CA . ASP A 1 92 ? -15.916 1.004 2.003 1.00 94.12 92 ASP A CA 1
ATOM 696 C C . ASP A 1 92 ? -14.529 0.482 2.435 1.00 94.12 92 ASP A C 1
ATOM 698 O O . ASP A 1 92 ? -14.342 -0.173 3.465 1.00 94.12 92 ASP A O 1
ATOM 702 N N . VAL A 1 93 ? -13.529 0.768 1.603 1.00 96.69 93 VAL A N 1
ATOM 703 C CA . VAL A 1 93 ? -12.126 0.428 1.842 1.00 96.69 93 VAL A CA 1
ATOM 704 C C . VAL A 1 93 ? -11.360 1.729 2.067 1.00 96.69 93 VAL A C 1
ATOM 706 O O . VAL A 1 93 ? -11.563 2.692 1.320 1.00 96.69 93 VAL A O 1
ATOM 709 N N . PRO A 1 94 ? -10.512 1.815 3.105 1.00 96.88 94 PRO A N 1
ATOM 710 C CA . PRO A 1 94 ? -9.702 2.997 3.330 1.00 96.88 94 PRO A CA 1
ATOM 711 C C . PRO A 1 94 ? -8.584 3.117 2.299 1.00 96.88 94 PRO A C 1
ATOM 713 O O . PRO A 1 94 ? -7.976 2.129 1.882 1.00 96.88 94 PRO A O 1
ATOM 716 N N . THR A 1 95 ? -8.257 4.360 1.970 1.00 97.44 95 THR A N 1
ATOM 717 C CA . THR A 1 95 ? -7.094 4.706 1.160 1.00 97.44 95 THR A CA 1
ATOM 718 C C . THR A 1 95 ? -6.061 5.408 2.025 1.00 97.44 95 THR A C 1
ATOM 720 O O . THR A 1 95 ? -6.377 6.403 2.670 1.00 97.44 95 THR A O 1
ATOM 723 N N . VAL A 1 96 ? -4.812 4.954 1.977 1.00 97.50 96 VAL A N 1
ATOM 724 C CA . VAL A 1 96 ? -3.647 5.702 2.461 1.00 97.50 96 VAL A CA 1
ATOM 725 C C . VAL A 1 96 ? -3.046 6.451 1.274 1.00 97.50 96 VAL A C 1
ATOM 727 O O . VAL A 1 96 ? -2.336 5.870 0.452 1.00 97.50 96 VAL A O 1
ATOM 730 N N . ASN A 1 97 ? -3.375 7.738 1.161 1.00 95.31 97 ASN A N 1
ATOM 731 C CA . ASN A 1 97 ? -2.897 8.627 0.108 1.00 95.31 97 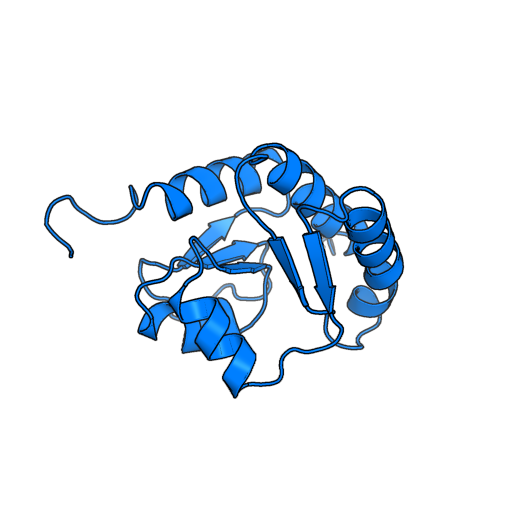ASN A CA 1
ATOM 732 C C . ASN A 1 97 ? -1.559 9.266 0.513 1.00 95.31 97 ASN A C 1
ATOM 734 O O . ASN A 1 97 ? -1.505 10.068 1.446 1.00 95.31 97 ASN A O 1
ATOM 738 N N . ILE A 1 98 ? -0.487 8.913 -0.190 1.00 92.94 98 ILE A N 1
ATOM 739 C CA . ILE A 1 98 ? 0.887 9.302 0.140 1.00 92.94 98 ILE A CA 1
ATOM 740 C C . ILE A 1 98 ? 1.303 10.542 -0.653 1.00 92.94 98 ILE A C 1
ATOM 742 O O . ILE A 1 98 ? 1.176 10.604 -1.880 1.00 92.94 98 ILE A O 1
ATOM 746 N N . GLY A 1 99 ? 1.867 11.512 0.061 1.00 87.31 99 GLY A N 1
ATOM 747 C CA . GLY A 1 99 ? 2.431 12.726 -0.507 1.00 87.31 99 GLY A CA 1
ATOM 748 C C . GLY A 1 99 ? 1.369 13.728 -0.964 1.00 87.31 99 GLY A C 1
ATOM 749 O O . GLY A 1 99 ? 0.211 13.718 -0.547 1.00 87.31 99 GLY A O 1
ATOM 750 N N . SER A 1 100 ? 1.783 14.654 -1.826 1.00 77.31 100 SER A N 1
ATOM 751 C CA . SER A 1 100 ? 0.984 15.828 -2.199 1.00 77.31 100 SER A CA 1
ATOM 752 C C . SER A 1 100 ? 0.261 15.703 -3.542 1.00 77.31 100 SER A C 1
ATOM 754 O O . SER A 1 100 ? -0.527 16.585 -3.881 1.00 77.31 100 SER A O 1
ATOM 756 N N . ARG A 1 101 ? 0.473 14.610 -4.294 1.00 69.38 101 ARG A N 1
ATOM 757 C CA . ARG A 1 101 ? -0.010 14.437 -5.682 1.00 69.38 101 ARG A CA 1
ATOM 758 C C . ARG A 1 101 ? -1.513 14.666 -5.845 1.00 69.38 101 ARG A C 1
ATOM 760 O O . ARG A 1 101 ? -1.956 15.126 -6.891 1.00 69.38 101 ARG A O 1
ATOM 767 N N . GLN A 1 102 ? -2.294 14.344 -4.821 1.00 69.25 102 GLN A N 1
ATOM 768 C CA . GLN A 1 102 ? -3.749 14.475 -4.854 1.00 69.25 102 GLN A CA 1
ATOM 769 C C . GLN A 1 102 ? -4.295 15.595 -3.954 1.00 69.25 102 GLN A C 1
ATOM 771 O O . GLN A 1 102 ? -5.503 15.680 -3.715 1.00 69.25 102 GLN A O 1
ATOM 776 N N . LYS A 1 103 ? -3.420 16.467 -3.441 1.00 74.06 103 LYS A N 1
ATOM 777 C CA . LYS A 1 103 ? -3.805 17.580 -2.570 1.00 74.06 103 LYS A CA 1
ATOM 778 C C . LYS A 1 103 ? -4.780 18.515 -3.297 1.00 74.06 103 LYS A C 1
ATOM 780 O O . LYS A 1 103 ? -4.552 18.894 -4.440 1.00 74.06 103 LYS A O 1
ATOM 785 N N . GLY A 1 104 ? -5.859 18.900 -2.614 1.00 73.81 104 GLY A N 1
ATOM 786 C CA . GLY A 1 104 ? -6.885 19.811 -3.141 1.00 73.81 104 GLY A CA 1
ATOM 787 C C . GLY A 1 104 ? -8.067 19.129 -3.837 1.00 73.81 104 GLY A C 1
ATOM 788 O O . GLY A 1 104 ? -9.024 19.811 -4.193 1.00 73.81 104 GLY A O 1
ATOM 789 N N . ARG A 1 105 ? -8.051 17.799 -3.999 1.00 79.50 105 ARG A N 1
ATOM 790 C CA . ARG A 1 105 ? -9.238 17.051 -4.432 1.00 79.50 105 ARG A CA 1
ATOM 791 C C . ARG A 1 105 ? -10.218 16.876 -3.274 1.00 79.50 105 ARG A C 1
ATOM 793 O O . ARG A 1 105 ? -9.804 16.642 -2.141 1.00 79.50 105 ARG A O 1
ATOM 800 N N . LEU A 1 106 ? -11.515 16.950 -3.575 1.00 82.62 106 LEU A N 1
ATOM 801 C CA . LEU A 1 106 ? -12.550 16.510 -2.644 1.00 82.62 106 LEU A CA 1
ATOM 802 C C . LEU A 1 106 ? -12.360 15.006 -2.404 1.00 82.62 106 LEU A C 1
ATOM 804 O O . LEU A 1 106 ? -12.293 14.238 -3.362 1.00 82.62 106 LEU A O 1
ATOM 808 N N . ALA A 1 107 ? -12.238 14.605 -1.144 1.00 85.75 107 ALA A N 1
ATOM 809 C CA . ALA A 1 107 ? -11.955 13.230 -0.762 1.00 85.75 107 ALA A CA 1
ATOM 810 C C . ALA A 1 107 ? -12.908 12.783 0.351 1.00 85.75 107 ALA A C 1
ATOM 812 O O . ALA A 1 107 ? -13.303 13.581 1.203 1.00 85.75 107 ALA A O 1
ATOM 813 N N . ALA A 1 108 ? -13.291 11.506 0.327 1.00 88.56 108 ALA A N 1
ATOM 814 C CA . ALA A 1 108 ? -14.096 10.906 1.384 1.00 88.56 108 ALA A CA 1
ATOM 815 C C . ALA A 1 108 ? -13.309 10.828 2.704 1.00 88.56 108 ALA A C 1
ATOM 817 O O . ALA A 1 108 ? -12.078 10.819 2.699 1.00 88.56 108 ALA A O 1
ATOM 818 N N . LYS A 1 109 ? -14.010 10.681 3.839 1.00 89.88 109 LYS A N 1
ATOM 819 C CA . LYS A 1 109 ? -13.378 10.463 5.158 1.00 89.88 109 LYS A CA 1
ATOM 820 C C . LYS A 1 109 ? -12.452 9.237 5.190 1.00 89.88 109 LYS A C 1
ATOM 822 O O . LYS A 1 109 ? -11.526 9.196 5.989 1.00 89.88 109 LYS A O 1
ATOM 827 N N . SER A 1 110 ? -12.708 8.245 4.333 1.00 93.44 110 SER A N 1
ATOM 828 C CA . SER A 1 110 ? -11.895 7.034 4.186 1.00 93.44 110 SER A CA 1
ATOM 829 C C . SER A 1 110 ? -10.563 7.260 3.462 1.00 93.44 110 SER A C 1
ATOM 831 O O . SER A 1 110 ? -9.754 6.339 3.397 1.00 93.44 110 SER A O 1
ATOM 833 N N . VAL A 1 111 ? -10.310 8.461 2.933 1.00 95.12 111 VAL A N 1
ATOM 834 C CA . VAL A 1 111 ? -9.029 8.835 2.324 1.00 95.12 111 VAL A CA 1
ATOM 835 C C . VAL A 1 111 ? -8.155 9.516 3.374 1.00 95.12 111 VAL A C 1
ATOM 837 O O . VAL A 1 111 ? -8.335 10.687 3.708 1.00 95.12 111 VAL A O 1
ATOM 840 N N . LEU A 1 112 ? -7.184 8.770 3.885 1.00 95.50 112 LEU A N 1
ATOM 841 C CA . LEU A 1 112 ? -6.255 9.192 4.923 1.00 95.50 112 LEU A CA 1
ATOM 842 C C . LEU A 1 112 ? -4.942 9.641 4.281 1.00 95.50 112 LEU A C 1
ATOM 844 O O . LEU A 1 112 ? -4.333 8.897 3.515 1.00 95.50 112 LEU A O 1
ATOM 848 N N . ASN A 1 113 ? -4.500 10.861 4.576 1.00 95.12 113 ASN A N 1
ATOM 849 C CA . ASN A 1 113 ? -3.295 11.426 3.970 1.00 95.12 113 ASN A CA 1
ATOM 850 C C . ASN A 1 113 ? -2.061 11.156 4.835 1.00 95.12 113 ASN A C 1
ATOM 852 O O . ASN A 1 113 ? -2.086 11.420 6.035 1.00 95.12 113 ASN A O 1
ATOM 856 N N . ALA A 1 114 ? -0.977 10.712 4.202 1.00 94.75 114 ALA A N 1
ATOM 857 C CA . ALA A 1 114 ? 0.325 10.497 4.823 1.00 94.75 114 ALA A CA 1
ATOM 858 C C . ALA A 1 114 ? 1.408 11.318 4.107 1.00 94.75 114 ALA A C 1
ATOM 860 O O . ALA A 1 114 ? 1.389 11.459 2.882 1.00 94.75 114 ALA A O 1
ATOM 861 N N . ALA A 1 115 ? 2.380 11.834 4.858 1.00 94.25 115 ALA A N 1
ATOM 862 C CA . ALA A 1 115 ? 3.634 12.304 4.271 1.00 94.25 115 ALA A CA 1
ATOM 863 C C . ALA A 1 115 ? 4.426 11.103 3.723 1.00 94.25 115 ALA A C 1
ATOM 865 O O . ALA A 1 115 ? 4.224 9.978 4.180 1.00 94.25 115 ALA A O 1
ATOM 866 N N . ALA A 1 116 ? 5.337 11.320 2.771 1.00 93.56 116 ALA A N 1
ATOM 867 C CA . ALA A 1 116 ? 6.148 10.251 2.180 1.00 93.56 116 ALA A CA 1
ATOM 868 C C . ALA A 1 116 ? 7.309 9.807 3.093 1.00 93.56 116 ALA A C 1
ATOM 870 O O . ALA A 1 116 ? 8.449 9.665 2.664 1.00 93.56 116 ALA A O 1
ATOM 871 N N . THR A 1 117 ? 7.020 9.598 4.378 1.00 95.75 117 THR A N 1
ATOM 872 C CA . THR A 1 117 ? 7.972 9.130 5.386 1.00 95.75 117 THR A CA 1
ATOM 873 C C . THR A 1 117 ? 7.479 7.825 5.993 1.00 95.75 117 THR A C 1
ATOM 875 O O . THR A 1 117 ? 6.276 7.639 6.190 1.00 95.75 117 THR A O 1
ATOM 878 N N . LYS A 1 118 ? 8.406 6.924 6.339 1.00 96.81 118 LYS A N 1
ATOM 879 C CA . LYS A 1 118 ? 8.086 5.612 6.924 1.00 96.81 118 LYS A CA 1
ATOM 880 C C . LYS A 1 118 ? 7.121 5.724 8.105 1.00 96.81 118 LYS A C 1
ATOM 882 O O . LYS A 1 118 ? 6.136 4.994 8.169 1.00 96.81 118 LYS A O 1
ATOM 887 N N . GLU A 1 119 ? 7.401 6.635 9.035 1.00 97.69 119 GLU A N 1
ATOM 888 C CA . GLU A 1 119 ? 6.596 6.833 10.243 1.00 97.69 119 GLU A CA 1
ATOM 889 C C . GLU A 1 119 ? 5.171 7.288 9.906 1.00 97.69 119 GLU A C 1
ATOM 891 O O . GLU A 1 119 ? 4.201 6.696 10.379 1.00 97.69 119 GLU A O 1
ATOM 896 N N . SER A 1 120 ? 5.030 8.295 9.036 1.00 97.56 120 SER A N 1
ATOM 897 C CA . SER A 1 120 ? 3.713 8.799 8.642 1.00 97.56 120 SER A CA 1
ATOM 898 C C . SER A 1 120 ? 2.905 7.733 7.903 1.00 97.56 120 SER A C 1
ATOM 900 O O . SER A 1 120 ? 1.726 7.542 8.210 1.00 97.56 120 SER A O 1
ATOM 902 N N . ILE A 1 121 ? 3.537 6.992 6.988 1.00 98.25 121 ILE A N 1
ATOM 903 C CA . ILE A 1 121 ? 2.894 5.907 6.243 1.00 98.25 121 ILE A CA 1
ATOM 904 C C . ILE A 1 121 ? 2.464 4.790 7.203 1.00 98.25 121 ILE A C 1
ATOM 906 O O . ILE A 1 121 ? 1.297 4.412 7.194 1.00 98.25 121 ILE A O 1
ATOM 910 N N . SER A 1 122 ? 3.348 4.316 8.087 1.00 98.25 122 SER A N 1
ATOM 911 C CA . SER A 1 122 ? 3.051 3.217 9.025 1.00 98.25 122 SER A CA 1
ATOM 912 C C . SER A 1 122 ? 1.910 3.564 9.987 1.00 98.25 122 SER A C 1
ATOM 914 O O . SER A 1 122 ? 0.986 2.770 10.188 1.00 98.25 122 SER A O 1
ATOM 916 N N . ASN A 1 123 ? 1.916 4.781 10.539 1.00 98.06 123 ASN A N 1
ATOM 917 C CA . ASN A 1 123 ? 0.845 5.261 11.414 1.00 98.06 123 ASN A CA 1
ATOM 918 C C . ASN A 1 123 ? -0.494 5.345 10.668 1.00 98.06 123 ASN A C 1
ATOM 920 O O . ASN A 1 123 ? -1.537 4.956 11.197 1.00 98.06 123 ASN A O 1
ATOM 924 N N . THR A 1 124 ? -0.468 5.803 9.415 1.00 97.88 124 THR A N 1
ATOM 925 C CA . THR A 1 124 ? -1.679 5.946 8.600 1.00 97.88 124 THR A CA 1
ATOM 926 C C . THR A 1 124 ? -2.219 4.593 8.137 1.00 97.88 124 THR A C 1
ATOM 928 O O . THR A 1 124 ? -3.432 4.394 8.161 1.00 97.88 124 THR A O 1
ATOM 931 N N . ILE A 1 125 ? -1.350 3.630 7.801 1.00 98.19 125 ILE A N 1
ATOM 932 C CA . ILE A 1 125 ? -1.756 2.241 7.536 1.00 98.19 125 ILE A CA 1
ATOM 933 C C . ILE A 1 125 ? -2.406 1.651 8.789 1.00 98.19 125 ILE A C 1
ATOM 935 O O . ILE A 1 125 ? -3.502 1.111 8.691 1.00 98.19 125 ILE A O 1
ATOM 939 N N . SER A 1 126 ? -1.807 1.826 9.972 1.00 97.88 126 SER A N 1
ATOM 940 C CA . SER A 1 126 ? -2.375 1.337 11.239 1.00 97.88 126 SER A CA 1
ATOM 941 C C . SER A 1 126 ? -3.778 1.899 11.502 1.00 97.88 126 SER A C 1
ATOM 943 O O . SER A 1 126 ? -4.691 1.171 11.901 1.00 97.88 126 SER A O 1
ATOM 945 N N . LEU A 1 127 ? -3.979 3.195 11.246 1.00 96.81 127 LEU A N 1
ATOM 946 C CA . LEU A 1 127 ? -5.283 3.851 11.346 1.00 96.81 127 LEU A CA 1
ATOM 947 C C . LEU A 1 127 ? -6.286 3.304 10.315 1.00 96.81 127 LEU A C 1
ATOM 949 O O . LEU A 1 127 ? -7.440 3.056 10.667 1.00 96.81 127 LEU A O 1
ATOM 953 N N . ALA A 1 128 ? -5.845 3.087 9.072 1.00 96.75 128 ALA A N 1
ATOM 954 C CA . ALA A 1 128 ? -6.657 2.535 7.990 1.00 96.75 128 ALA A CA 1
ATOM 955 C C . ALA A 1 128 ? -7.142 1.116 8.318 1.00 96.75 128 ALA A C 1
ATOM 957 O O . ALA A 1 128 ? -8.348 0.877 8.371 1.00 96.75 128 ALA A O 1
ATOM 958 N N . VAL A 1 129 ? -6.218 0.193 8.603 1.00 95.69 129 VAL A N 1
ATOM 959 C CA . VAL A 1 129 ? -6.540 -1.228 8.824 1.00 95.69 129 VAL A CA 1
ATOM 960 C C . VAL A 1 129 ? -7.369 -1.448 10.088 1.00 95.69 129 VAL A C 1
ATOM 962 O O . VAL A 1 129 ? -8.238 -2.314 10.110 1.00 95.69 129 VAL A O 1
ATOM 965 N N . SER A 1 130 ? -7.166 -0.629 11.126 1.00 95.00 130 SER A N 1
ATOM 966 C CA . SER A 1 130 ? -7.979 -0.682 12.350 1.00 95.00 130 SER A CA 1
ATOM 967 C C . SER A 1 130 ? -9.327 0.034 12.230 1.00 95.00 130 SER A C 1
ATOM 969 O O . SER A 1 130 ? -10.120 -0.015 13.168 1.00 95.00 130 SER A O 1
ATOM 971 N N . ARG A 1 131 ? -9.582 0.727 11.111 1.00 93.00 131 ARG A N 1
ATOM 972 C CA . ARG A 1 131 ? -10.779 1.545 10.855 1.00 93.00 131 ARG A CA 1
ATOM 973 C C . ARG A 1 131 ? -11.080 2.609 11.922 1.00 93.00 131 ARG A C 1
ATOM 975 O O . ARG A 1 131 ? -12.168 3.176 11.921 1.00 93.00 131 ARG A O 1
ATOM 982 N N . LYS A 1 132 ? -10.114 2.971 12.778 1.00 88.81 132 LYS A N 1
ATOM 983 C CA . LYS A 1 132 ? -10.283 3.946 13.880 1.00 88.81 132 LYS A CA 1
ATOM 984 C C . LYS A 1 132 ? -10.547 5.392 13.426 1.00 88.81 132 LYS A C 1
ATOM 986 O O . LYS A 1 132 ? -10.725 6.272 14.260 1.00 88.81 132 LYS A O 1
ATOM 991 N N . TYR A 1 133 ? -10.550 5.653 12.119 1.00 85.69 133 TYR A N 1
ATOM 992 C CA . TYR A 1 133 ? -10.972 6.929 11.536 1.00 85.69 133 TYR A CA 1
ATOM 993 C C . TYR A 1 133 ? -12.499 7.037 11.382 1.00 85.69 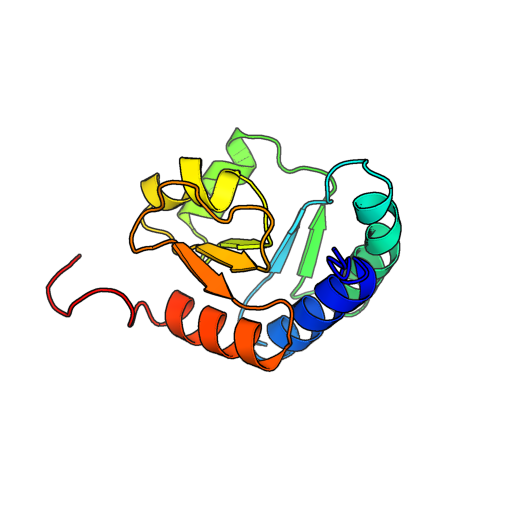133 TYR A C 1
ATOM 995 O O . TYR A 1 133 ? -13.013 8.145 11.222 1.00 85.69 133 TYR A O 1
ATOM 1003 N N . LYS A 1 134 ? -13.223 5.908 11.403 1.00 81.44 134 LYS A N 1
ATOM 1004 C CA . LYS A 1 134 ? -14.686 5.899 11.466 1.00 81.44 134 LYS A CA 1
ATOM 1005 C C . LYS A 1 134 ? -15.117 6.250 12.890 1.00 81.44 134 LYS A C 1
ATOM 1007 O O . LYS A 1 134 ? -14.505 5.797 13.856 1.00 81.44 134 LYS A O 1
ATOM 1012 N N . ALA A 1 135 ? -16.168 7.054 13.031 1.00 73.38 135 ALA A N 1
ATOM 1013 C CA . ALA A 1 135 ? -16.808 7.216 14.334 1.00 73.38 135 ALA A CA 1
ATOM 1014 C C . ALA A 1 135 ? -17.434 5.876 14.771 1.00 73.38 135 ALA A C 1
ATOM 1016 O O . ALA A 1 135 ? -17.812 5.081 13.913 1.00 73.38 135 ALA A O 1
ATOM 1017 N N . GLU A 1 136 ? -17.613 5.647 16.079 1.00 61.84 136 GLU A N 1
ATOM 1018 C CA . GLU A 1 136 ? -18.136 4.380 16.642 1.00 61.84 136 GLU A CA 1
ATOM 1019 C C . GLU A 1 136 ? -19.503 3.929 16.071 1.00 61.84 136 GLU A C 1
ATOM 1021 O O . GLU A 1 136 ? -19.893 2.783 16.259 1.00 61.84 136 GLU A O 1
ATOM 1026 N N . ASN A 1 137 ? -20.207 4.798 15.333 1.00 57.94 137 ASN A N 1
ATOM 1027 C CA . ASN A 1 137 ? -21.547 4.565 14.786 1.00 57.94 137 ASN A CA 1
ATOM 1028 C C . ASN A 1 137 ? -21.627 4.566 13.242 1.00 57.94 137 ASN A C 1
ATOM 1030 O O . ASN A 1 137 ? -22.729 4.607 12.697 1.00 57.94 137 ASN A O 1
ATOM 1034 N N . GLU A 1 138 ? -20.503 4.565 12.520 1.00 60.53 138 GLU A N 1
ATOM 1035 C CA . GLU A 1 138 ? -20.487 4.480 11.050 1.00 60.53 138 GLU A CA 1
ATOM 1036 C C . GLU A 1 138 ? -20.110 3.045 10.621 1.00 60.53 138 GLU A C 1
ATOM 1038 O O . GLU A 1 138 ? -18.931 2.688 10.613 1.00 60.53 138 GLU A O 1
ATOM 1043 N N . ASN A 1 139 ? -21.117 2.223 10.281 1.00 48.38 139 ASN A N 1
ATOM 1044 C CA . ASN A 1 139 ? -20.922 0.928 9.606 1.00 48.38 139 ASN A CA 1
ATOM 1045 C C . ASN A 1 139 ? -20.680 1.142 8.112 1.00 48.38 139 ASN A C 1
ATOM 1047 O O . ASN A 1 139 ? -21.602 1.663 7.447 1.00 48.38 139 ASN A O 1
#

pLDDT: mean 89.83, std 13.42, range [31.28, 98.56]

Foldseek 3Di:
DDDDPDQLQLLVVLLLLLVVVVQVAAEEAEQDPPDPSSVVCVVVLVVSCVVPVVRYHYDPDPPDVSVLVVLLVDLAAEEADPCQFPPSVVSVAAYEHEDCNCPPDDGDLSDHYFYSHNVRSNVSSVCRNVVVSDDPPDD

InterPro domains:
  IPR003331 UDP-N-acetylglucosamine 2-epimerase domain [PF02350] (4-134)
  IPR029767 UDP-N-acetylglucosamine 2-epimerase WecB-like [PTHR43174] (9-134)

Radius of gyration: 14.67 Å; chains: 1; bounding box: 35×45×34 Å

Secondary structure (DSSP, 8-state):
-------HHHHHHHHHHHHTT-TTS-EEEEPPPSSHHHHHHHHHHHHHHHHSTTTEEEES--HHHHHHHHHHH-S-EEES-THHHHTGGGGT--EEEESSTTTTS---TTEEEE-SSHHHHHHHHHHHHTTTTS-TT--

Sequence (139 aa):
MTLGEEAPEESFQALLDALDTFPDHQVILTYPNADDGGRRIIPMLEEYARSNPERVLAIPSLGQVRYLSAVKHAAAVIGNSSSGIIEVPAFDVPTVNIGSRQKGRLAAKSVLNAAATKESISNTISLAVSRKYKAENEN

Organism: Vibrio harveyi (NCBI:txid669)